Protein AF-A0A6U3U5X2-F1 (afdb_monomer_lite)

Foldseek 3Di:
DVVVVVLVCLLVVVLVVVLVVLVVVLCCCVPVHLLVVVVLVQQVDPDDDPVCNVVSVVQVVPPVDCSVVVRVVVNVVSVVVVVVSVVLVVCCVVDVVCSLVVLVVQLVVLVVCCVDPPQPPPDPRNCSVVVSCCSVPRSCCRSVVSNCCVVPPVD

Organism: NCBI:txid267567

Secondary structure (DSSP, 8-state):
-HHHHHHHHHHHHHHHHHHHHHHHHHHHHHHHHHHHHHHHHHHHSS---TTHHHHHHHHHH-TTSTHHHHHHHHHHHHHHHHHHHHHHHHHHHH-GGGHHHHHHHHHHHHHHHHTSTTTT----GGGHHHHHHHIIIIIIIIIIHHHHHHHHT--

Structure (mmCIF, N/CA/C/O backbone):
data_AF-A0A6U3U5X2-F1
#
_entry.id   AF-A0A6U3U5X2-F1
#
loop_
_atom_site.group_PDB
_atom_site.id
_atom_site.type_symbol
_atom_site.label_atom_id
_atom_site.label_alt_id
_atom_site.label_comp_id
_atom_site.label_asym_id
_atom_site.label_entity_id
_atom_site.label_seq_id
_atom_site.pdbx_PDB_ins_code
_atom_site.Cartn_x
_atom_site.Cartn_y
_atom_site.Cartn_z
_atom_site.occupancy
_atom_site.B_iso_or_equiv
_atom_site.auth_seq_id
_atom_site.auth_comp_id
_atom_site.auth_asym_id
_atom_site.auth_atom_id
_atom_site.pdbx_PDB_model_num
ATOM 1 N N . MET A 1 1 ? 25.969 -3.401 -15.402 1.00 38.78 1 MET A N 1
ATOM 2 C CA . MET A 1 1 ? 25.214 -4.192 -14.399 1.00 38.78 1 MET A CA 1
ATOM 3 C C . MET A 1 1 ? 24.779 -3.385 -13.171 1.00 38.78 1 MET A C 1
ATOM 5 O O . MET A 1 1 ? 23.632 -3.541 -12.780 1.00 38.78 1 MET A O 1
ATOM 9 N N . GLY A 1 2 ? 25.602 -2.489 -12.603 1.00 44.00 2 GLY A N 1
ATOM 10 C CA . GLY A 1 2 ? 25.212 -1.684 -11.424 1.00 44.00 2 GLY A CA 1
ATOM 11 C C . GLY A 1 2 ? 23.993 -0.760 -11.613 1.00 44.00 2 GLY A C 1
ATOM 12 O O . GLY A 1 2 ? 23.156 -0.670 -10.724 1.00 44.00 2 GLY A O 1
ATOM 13 N N . ALA A 1 3 ? 23.822 -0.146 -12.792 1.00 50.03 3 ALA A N 1
ATOM 14 C CA . ALA A 1 3 ? 22.680 0.739 -13.071 1.00 50.03 3 ALA A CA 1
ATOM 15 C C . ALA A 1 3 ? 21.332 -0.003 -13.240 1.00 50.03 3 ALA A C 1
ATOM 17 O O . ALA A 1 3 ? 20.296 0.508 -12.827 1.00 50.03 3 ALA A O 1
ATOM 18 N N . MET A 1 4 ? 21.333 -1.230 -13.785 1.00 47.62 4 MET A N 1
ATOM 19 C CA . MET A 1 4 ? 20.112 -2.051 -13.889 1.00 47.62 4 MET A CA 1
ATOM 20 C C . MET A 1 4 ? 19.661 -2.597 -12.528 1.00 47.62 4 MET A C 1
ATOM 22 O O . MET A 1 4 ? 18.468 -2.634 -12.253 1.00 47.62 4 MET A O 1
ATOM 26 N N . LEU A 1 5 ? 20.597 -2.972 -11.649 1.00 53.84 5 LEU A N 1
ATOM 27 C CA . LEU A 1 5 ? 20.261 -3.314 -10.260 1.00 53.84 5 LEU A CA 1
ATOM 28 C C . LEU A 1 5 ? 19.690 -2.095 -9.512 1.00 53.84 5 LEU A C 1
ATOM 30 O O . LEU A 1 5 ? 18.767 -2.234 -8.710 1.00 53.84 5 LEU A O 1
ATOM 34 N N . SER A 1 6 ? 20.174 -0.891 -9.830 1.00 66.62 6 SER A N 1
ATOM 35 C CA . SER A 1 6 ? 19.687 0.356 -9.235 1.00 66.62 6 SER A CA 1
ATOM 36 C C . SER A 1 6 ? 18.263 0.724 -9.667 1.00 66.62 6 SER A C 1
ATOM 38 O O . SER A 1 6 ? 17.490 1.152 -8.813 1.00 66.62 6 SER A O 1
ATOM 40 N N . ILE A 1 7 ? 17.881 0.534 -10.939 1.00 76.94 7 ILE A N 1
ATOM 41 C CA . ILE A 1 7 ? 16.526 0.891 -11.399 1.00 76.94 7 ILE A CA 1
ATOM 42 C C . ILE A 1 7 ? 15.469 -0.073 -10.853 1.00 76.94 7 ILE A C 1
ATOM 44 O O . ILE A 1 7 ? 14.425 0.364 -10.390 1.00 76.94 7 ILE A O 1
ATOM 48 N N . GLU A 1 8 ? 15.745 -1.379 -10.833 1.00 82.38 8 GLU A N 1
ATOM 49 C CA . GLU A 1 8 ? 14.794 -2.373 -10.316 1.00 82.38 8 GLU A CA 1
ATOM 50 C C . GLU A 1 8 ? 14.577 -2.212 -8.803 1.00 82.38 8 GLU A C 1
ATOM 52 O O . GLU A 1 8 ? 13.505 -2.531 -8.294 1.00 82.38 8 GLU A O 1
ATOM 57 N N . THR A 1 9 ? 15.543 -1.628 -8.084 1.00 80.50 9 THR A N 1
ATOM 58 C CA . THR A 1 9 ? 15.376 -1.260 -6.669 1.00 80.50 9 THR A CA 1
ATOM 59 C C . THR A 1 9 ? 14.245 -0.242 -6.475 1.00 80.50 9 THR A C 1
ATOM 61 O O . THR A 1 9 ? 13.538 -0.316 -5.473 1.00 80.50 9 THR A O 1
ATOM 64 N N . LEU A 1 10 ? 14.002 0.650 -7.447 1.00 81.56 10 LEU A N 1
ATOM 65 C CA . LEU A 1 10 ? 12.871 1.588 -7.404 1.00 81.56 10 LEU A CA 1
ATOM 66 C C . LEU A 1 10 ? 11.518 0.871 -7.440 1.00 81.56 10 LEU A C 1
ATOM 68 O O . LEU A 1 10 ? 10.543 1.403 -6.932 1.00 81.56 10 LEU A O 1
ATOM 72 N N . PHE A 1 11 ? 11.441 -0.331 -8.008 1.00 85.31 11 PHE A N 1
ATOM 73 C CA . PHE A 1 11 ? 10.220 -1.133 -7.992 1.00 85.31 11 PHE A CA 1
ATOM 74 C C . PHE A 1 11 ? 10.124 -2.001 -6.729 1.00 85.31 11 PHE A C 1
ATOM 76 O O . PHE A 1 11 ? 9.095 -2.020 -6.054 1.00 85.31 11 PHE A O 1
ATOM 83 N N . TRP A 1 12 ? 11.202 -2.712 -6.387 1.00 86.31 12 TRP A N 1
ATOM 84 C CA . TRP A 1 12 ? 11.184 -3.692 -5.298 1.00 86.31 12 TRP A CA 1
ATOM 85 C C . TRP A 1 12 ? 11.152 -3.066 -3.902 1.00 86.31 12 TRP A C 1
ATOM 87 O O . TRP A 1 12 ? 10.553 -3.651 -3.003 1.00 86.31 12 TRP A O 1
ATOM 97 N N . ALA A 1 13 ? 11.757 -1.892 -3.701 1.00 85.62 13 ALA A N 1
ATOM 98 C CA . ALA A 1 13 ? 11.778 -1.228 -2.398 1.00 85.62 13 ALA A CA 1
ATOM 99 C C . ALA A 1 13 ? 10.378 -0.825 -1.890 1.00 85.62 13 ALA A C 1
ATOM 101 O O . ALA A 1 13 ? 10.028 -1.230 -0.778 1.00 85.62 13 ALA A O 1
ATOM 102 N N . PRO A 1 14 ? 9.546 -0.081 -2.651 1.00 85.50 14 PRO A N 1
ATOM 103 C CA . PRO A 1 14 ? 8.192 0.230 -2.197 1.00 85.50 14 PRO A CA 1
ATOM 104 C C . PRO A 1 14 ? 7.318 -1.026 -2.093 1.00 85.50 14 PRO A C 1
ATOM 106 O O . PRO A 1 14 ? 6.597 -1.172 -1.111 1.00 85.50 14 PRO A O 1
ATOM 109 N N . LEU A 1 15 ? 7.465 -1.984 -3.018 1.00 85.56 15 LEU A N 1
ATOM 110 C CA . LEU A 1 15 ? 6.689 -3.227 -2.993 1.00 85.56 15 LEU A CA 1
ATOM 111 C C . LEU A 1 15 ? 6.999 -4.078 -1.757 1.00 85.56 15 LEU A C 1
ATOM 113 O O . LEU A 1 15 ? 6.095 -4.623 -1.129 1.00 85.56 15 LEU A O 1
ATOM 117 N N . GLY A 1 16 ? 8.274 -4.167 -1.376 1.00 86.62 16 GLY A N 1
ATOM 118 C CA . GLY A 1 16 ? 8.692 -4.848 -0.157 1.00 86.62 16 GLY A CA 1
ATOM 119 C C . GLY A 1 16 ? 8.106 -4.197 1.096 1.00 86.62 16 GLY A C 1
ATOM 120 O O . GLY A 1 16 ? 7.634 -4.908 1.983 1.00 86.62 16 GLY A O 1
ATOM 121 N N . MET A 1 17 ? 8.067 -2.860 1.154 1.00 87.25 17 MET A N 1
ATOM 122 C CA . MET A 1 17 ? 7.419 -2.159 2.265 1.00 87.25 17 MET A CA 1
ATOM 123 C C . MET A 1 17 ? 5.911 -2.401 2.306 1.00 87.25 17 MET A C 1
ATOM 125 O O . MET A 1 17 ? 5.387 -2.628 3.392 1.00 87.25 17 MET A O 1
ATOM 129 N N . ASP A 1 18 ? 5.225 -2.419 1.162 1.00 86.56 18 ASP A N 1
ATOM 130 C CA . ASP A 1 18 ? 3.791 -2.720 1.106 1.00 86.56 18 ASP A CA 1
ATOM 131 C C . ASP A 1 18 ? 3.488 -4.137 1.617 1.00 86.56 18 ASP A C 1
ATOM 133 O O . ASP A 1 18 ? 2.527 -4.334 2.363 1.00 86.56 18 ASP A O 1
ATOM 137 N N . VAL A 1 19 ? 4.335 -5.120 1.285 1.00 86.44 19 VAL A N 1
ATOM 138 C CA . VAL A 1 19 ? 4.208 -6.498 1.790 1.00 86.44 19 VAL A CA 1
ATOM 139 C C . VAL A 1 19 ? 4.468 -6.566 3.297 1.00 86.44 19 VAL A C 1
ATOM 141 O O . VAL A 1 19 ? 3.703 -7.207 4.016 1.00 86.44 19 VAL A O 1
ATOM 144 N N . MET A 1 20 ? 5.507 -5.895 3.804 1.00 87.25 20 MET A N 1
ATOM 145 C CA . MET A 1 20 ? 5.781 -5.846 5.247 1.00 87.25 20 MET A CA 1
ATOM 146 C C . MET A 1 20 ? 4.645 -5.170 6.016 1.00 87.25 20 MET A C 1
ATOM 148 O O . MET A 1 20 ? 4.220 -5.673 7.058 1.00 87.25 20 MET A O 1
ATOM 152 N N . LEU A 1 21 ? 4.135 -4.056 5.486 1.00 86.31 21 LEU A N 1
ATOM 153 C CA . LEU A 1 21 ? 3.016 -3.328 6.067 1.00 86.31 21 LEU A CA 1
ATOM 154 C C . LEU A 1 21 ? 1.781 -4.223 6.121 1.00 86.31 21 LEU A C 1
ATOM 156 O O . LEU A 1 21 ? 1.197 -4.350 7.189 1.00 86.31 21 LEU A O 1
ATOM 160 N N . LEU A 1 22 ? 1.447 -4.893 5.013 1.00 86.50 22 LEU A N 1
ATOM 161 C CA . LEU A 1 22 ? 0.349 -5.853 4.933 1.00 86.50 22 LEU A CA 1
ATOM 162 C C . LEU A 1 22 ? 0.469 -6.947 6.001 1.00 86.50 22 LEU A C 1
ATOM 164 O O . LEU A 1 22 ? -0.503 -7.213 6.700 1.00 86.50 22 LEU A O 1
ATOM 168 N N . VAL A 1 23 ? 1.636 -7.585 6.137 1.00 85.69 23 VAL A N 1
ATOM 169 C CA . VAL A 1 23 ? 1.836 -8.656 7.129 1.00 85.69 23 VAL A CA 1
ATOM 170 C C . VAL A 1 23 ? 1.634 -8.124 8.546 1.00 85.69 23 VAL A C 1
ATOM 172 O O . VAL A 1 23 ? 0.944 -8.760 9.344 1.00 85.69 23 VAL A O 1
ATOM 175 N N . GLY A 1 24 ? 2.190 -6.951 8.856 1.00 84.50 24 GLY A N 1
ATOM 176 C CA . GLY A 1 24 ? 2.063 -6.330 10.172 1.00 84.50 24 GLY A CA 1
ATOM 177 C C . GLY A 1 24 ? 0.622 -5.946 10.508 1.00 84.50 24 GLY A C 1
ATOM 178 O O . GLY A 1 24 ? 0.098 -6.346 11.547 1.00 84.50 24 GLY A O 1
ATOM 179 N N . THR A 1 25 ? -0.045 -5.211 9.618 1.00 81.81 25 THR A N 1
ATOM 180 C CA . THR A 1 25 ? -1.407 -4.715 9.855 1.00 81.81 25 THR A CA 1
ATOM 181 C C . THR A 1 25 ? -2.443 -5.827 9.798 1.00 81.81 25 THR A C 1
ATOM 183 O O . THR A 1 25 ? -3.337 -5.850 10.636 1.00 81.81 25 THR A O 1
ATOM 186 N N . TYR A 1 26 ? -2.314 -6.796 8.885 1.00 83.94 26 TYR A N 1
ATOM 187 C CA . TYR A 1 26 ? -3.218 -7.947 8.844 1.00 83.94 26 TYR A CA 1
ATOM 188 C C . TYR A 1 26 ? -3.111 -8.786 10.120 1.00 83.94 26 TYR A C 1
ATOM 190 O O . TYR A 1 26 ? -4.132 -9.187 10.677 1.00 83.94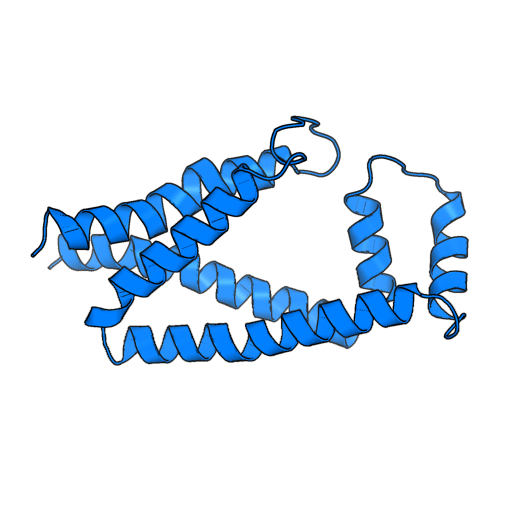 26 TYR A O 1
ATOM 198 N N . SER A 1 27 ? -1.889 -9.008 10.616 1.00 83.94 27 SER A N 1
ATOM 199 C CA . SER A 1 27 ? -1.671 -9.722 11.877 1.00 83.94 27 SER A CA 1
ATOM 200 C C . SER A 1 27 ? -2.282 -8.967 13.056 1.00 83.94 27 SER A C 1
ATOM 202 O O . SER A 1 27 ? -2.990 -9.573 13.854 1.00 83.94 27 SER A O 1
ATOM 204 N N . ALA A 1 28 ? -2.085 -7.646 13.137 1.00 83.00 28 ALA A N 1
ATOM 205 C CA . ALA A 1 28 ? -2.693 -6.815 14.176 1.00 83.00 28 ALA A CA 1
ATOM 206 C C . ALA A 1 28 ? -4.231 -6.866 14.124 1.00 83.00 28 ALA A C 1
ATOM 208 O O . ALA A 1 28 ? -4.875 -7.134 15.135 1.00 83.00 28 ALA A O 1
ATOM 209 N N . CYS A 1 29 ? -4.821 -6.727 12.936 1.00 82.88 29 CYS A N 1
ATOM 210 C CA . CYS A 1 29 ? -6.265 -6.838 12.739 1.00 82.88 29 CYS A CA 1
ATOM 211 C C . CYS A 1 29 ? -6.817 -8.221 13.117 1.00 82.88 29 CYS A C 1
ATOM 213 O O . CYS A 1 29 ? -7.894 -8.318 13.700 1.00 82.88 29 CYS A O 1
ATOM 215 N N . LYS A 1 30 ? -6.101 -9.307 12.796 1.00 82.12 30 LYS A N 1
ATOM 216 C CA . LYS A 1 30 ? -6.532 -10.674 13.127 1.00 82.12 30 LYS A CA 1
ATOM 217 C C . LYS A 1 30 ? -6.384 -11.014 14.606 1.00 82.12 30 LYS A C 1
ATOM 219 O O . LYS A 1 30 ? -7.227 -11.738 15.123 1.00 82.12 30 LYS A O 1
ATOM 224 N N . LEU A 1 31 ? -5.327 -10.535 15.260 1.00 84.75 31 LEU A N 1
ATOM 225 C CA . LEU A 1 31 ? -5.031 -10.858 16.658 1.00 84.75 31 LEU A CA 1
ATOM 226 C C . LEU A 1 31 ? -5.775 -9.951 17.641 1.00 84.75 31 LEU A C 1
ATOM 228 O O . LEU A 1 31 ? -6.208 -10.419 18.688 1.00 84.75 31 LEU A O 1
ATOM 232 N N . SER A 1 32 ? -5.917 -8.666 17.313 1.00 82.06 32 SER A N 1
ATOM 233 C CA . SER A 1 32 ? -6.476 -7.649 18.212 1.00 82.06 32 SER A CA 1
ATOM 234 C C . SER A 1 32 ? -7.871 -7.159 17.798 1.00 82.06 32 SER A C 1
ATOM 236 O O . SER A 1 32 ? -8.524 -6.450 18.562 1.00 82.06 32 SER A O 1
ATOM 238 N N . GLY A 1 33 ? -8.360 -7.574 16.624 1.00 84.88 33 GLY A N 1
ATOM 239 C CA . GLY A 1 33 ? -9.760 -7.451 16.219 1.00 84.88 33 GLY A CA 1
ATOM 240 C C . GLY A 1 33 ? -10.275 -6.018 16.054 1.00 84.88 33 GLY A C 1
ATOM 241 O O . GLY A 1 33 ? -9.519 -5.067 15.840 1.00 84.88 33 GLY A O 1
ATOM 242 N N . LEU A 1 34 ? -11.600 -5.884 16.166 1.00 83.50 34 LEU A N 1
ATOM 243 C CA . LEU A 1 34 ? -12.333 -4.627 16.004 1.00 83.50 34 LEU A CA 1
ATOM 244 C C . LEU A 1 34 ? -11.886 -3.546 17.004 1.00 83.50 34 LEU A C 1
ATOM 246 O O . LEU A 1 34 ? -11.796 -2.380 16.633 1.00 83.50 34 LEU A O 1
ATOM 250 N N . GLY A 1 35 ? -11.555 -3.920 18.243 1.00 81.94 35 GLY A N 1
ATOM 251 C CA . GLY A 1 35 ? -11.112 -2.968 19.267 1.00 81.94 35 GLY A CA 1
ATOM 252 C C . GLY A 1 35 ? -9.829 -2.234 18.871 1.00 81.94 35 GLY A C 1
ATOM 253 O O . GLY A 1 35 ? -9.764 -1.011 18.962 1.00 81.94 35 GLY A O 1
ATOM 254 N N . TRP A 1 36 ? -8.840 -2.955 18.329 1.00 83.12 36 TRP A N 1
ATOM 255 C CA . TRP A 1 36 ? -7.622 -2.327 17.808 1.00 83.12 36 TRP A CA 1
ATOM 256 C C . TRP A 1 36 ? -7.896 -1.442 16.593 1.00 83.12 36 TRP A C 1
ATOM 258 O O . TRP A 1 36 ? -7.325 -0.362 16.478 1.00 83.12 36 TRP A O 1
ATOM 268 N N . TYR A 1 37 ? -8.790 -1.869 15.700 1.00 81.50 37 TYR A N 1
ATOM 269 C CA . TYR A 1 37 ? -9.183 -1.068 14.543 1.00 81.50 37 TYR A CA 1
ATOM 270 C C . TYR A 1 37 ? -9.819 0.263 14.950 1.00 81.50 37 TYR A C 1
ATOM 272 O O . TYR A 1 37 ? -9.459 1.305 14.402 1.00 81.50 37 TYR A O 1
ATOM 280 N N . LEU A 1 38 ? -10.721 0.242 15.932 1.00 81.88 38 LEU A N 1
ATOM 281 C CA . LEU A 1 38 ? -11.376 1.444 16.443 1.00 81.88 38 LEU A CA 1
ATOM 282 C C . LEU A 1 38 ? -10.407 2.351 17.203 1.00 81.88 38 LEU A C 1
ATOM 284 O O . LEU A 1 38 ? -10.424 3.561 16.977 1.00 81.88 38 LEU A O 1
ATOM 288 N N . ASP A 1 39 ? -9.516 1.787 18.020 1.00 81.62 39 ASP A N 1
ATOM 289 C CA . ASP A 1 39 ? -8.455 2.546 18.692 1.00 81.62 39 ASP A CA 1
ATOM 290 C C . ASP A 1 39 ? -7.503 3.208 17.679 1.00 81.62 39 ASP A C 1
ATOM 292 O O . ASP A 1 39 ? -7.158 4.388 17.781 1.00 81.62 39 ASP A O 1
ATOM 296 N N . GLU A 1 40 ? -7.127 2.487 16.623 1.00 78.44 40 GLU A N 1
ATOM 297 C CA . GLU A 1 40 ? -6.283 3.041 15.571 1.00 78.44 40 GLU A CA 1
ATOM 298 C C . GLU A 1 40 ? -7.023 4.136 14.786 1.00 78.44 40 GLU A C 1
ATOM 300 O O . GLU A 1 40 ? -6.459 5.203 14.544 1.00 78.44 40 GLU A O 1
ATOM 305 N N . MET A 1 41 ? -8.307 3.954 14.456 1.00 74.88 41 MET A N 1
ATOM 306 C CA . MET A 1 41 ? -9.128 5.015 13.856 1.00 74.88 41 MET A CA 1
ATOM 307 C C . MET A 1 41 ? -9.249 6.246 14.764 1.00 74.88 41 MET A C 1
ATOM 309 O O . MET A 1 41 ? -9.158 7.370 14.263 1.00 74.88 41 MET A O 1
ATOM 313 N N . LYS A 1 42 ? -9.386 6.059 16.083 1.00 74.50 42 LYS A N 1
ATOM 314 C CA . LYS A 1 42 ? -9.415 7.137 17.085 1.00 74.50 42 LYS A CA 1
ATOM 315 C C . LYS A 1 42 ? -8.113 7.933 17.079 1.00 74.50 42 LYS A C 1
ATOM 317 O O . LYS A 1 42 ? -8.152 9.161 17.055 1.00 74.50 42 LYS A O 1
ATOM 322 N N . LYS A 1 43 ? -6.954 7.271 16.998 1.00 70.62 43 LYS A N 1
ATOM 323 C CA . LYS A 1 43 ? -5.656 7.963 16.863 1.00 70.62 43 LYS A CA 1
ATOM 324 C C . LYS A 1 43 ? -5.564 8.824 15.606 1.00 70.62 43 LYS A C 1
ATOM 326 O O . LYS A 1 43 ? -4.791 9.777 15.607 1.00 70.62 43 LYS A O 1
ATOM 331 N N . HIS A 1 44 ? -6.327 8.507 14.556 1.00 66.25 44 HIS A N 1
ATOM 332 C CA . HIS A 1 44 ? -6.384 9.285 13.311 1.00 66.25 44 HIS A CA 1
ATOM 333 C C . HIS A 1 44 ? -7.539 10.304 13.262 1.00 66.25 44 HIS A C 1
ATOM 335 O O . HIS A 1 44 ? -7.567 11.125 12.345 1.00 66.25 44 HIS A O 1
ATOM 341 N N . SER A 1 45 ? -8.428 10.326 14.260 1.00 64.31 45 SER A N 1
ATOM 342 C CA . SER A 1 45 ? -9.525 11.294 14.427 1.00 64.31 45 SER A CA 1
ATOM 343 C C . SER A 1 45 ? -9.045 12.612 15.058 1.00 64.31 45 SER A C 1
ATOM 345 O O . SER A 1 45 ? -8.200 12.623 15.951 1.00 64.31 45 SER A O 1
ATOM 347 N N . GLU A 1 46 ? -9.584 13.753 14.610 1.00 56.94 46 GLU A N 1
ATOM 348 C CA . GLU A 1 46 ? -9.287 15.080 15.189 1.00 56.94 46 GLU A CA 1
ATOM 349 C C . GLU A 1 46 ? -9.932 15.296 16.574 1.00 56.94 46 GLU A C 1
ATOM 351 O O . GLU A 1 46 ? -9.548 16.219 17.291 1.00 56.94 46 GLU A O 1
ATOM 356 N N . LYS A 1 47 ? -10.882 14.443 16.983 1.00 57.34 47 LYS A N 1
ATOM 357 C CA . LYS A 1 47 ? -11.493 14.465 18.319 1.00 57.34 47 LYS A CA 1
ATOM 358 C C . LYS A 1 47 ? -10.890 13.355 19.173 1.00 57.34 47 LYS A C 1
ATOM 360 O O . LYS A 1 47 ? -11.129 12.181 18.902 1.00 57.34 47 LYS A O 1
ATOM 365 N N . LYS A 1 48 ? -10.114 13.744 20.186 1.00 55.16 48 LYS A N 1
ATOM 366 C CA . LYS A 1 48 ? -9.694 12.882 21.294 1.00 55.16 48 LYS A CA 1
ATOM 367 C C . LYS A 1 48 ? -10.510 13.268 22.521 1.00 55.16 48 LYS A C 1
ATOM 369 O O . LYS A 1 48 ? -10.228 14.310 23.105 1.00 55.16 48 LYS A O 1
ATOM 374 N N . ASN A 1 49 ? -11.496 12.455 22.884 1.00 56.06 49 ASN A N 1
ATOM 375 C CA . ASN A 1 49 ? -12.087 12.498 24.214 1.00 56.06 49 ASN A CA 1
ATOM 376 C C . ASN A 1 49 ? -11.619 11.257 24.992 1.00 56.06 49 ASN A C 1
ATOM 378 O O . ASN A 1 49 ? -11.548 10.156 24.439 1.00 56.06 49 ASN A O 1
ATOM 382 N N . ASP A 1 50 ? -11.268 11.441 26.264 1.00 55.53 50 ASP A N 1
ATOM 383 C CA . ASP A 1 50 ? -10.826 10.348 27.145 1.00 55.53 50 ASP A CA 1
ATOM 384 C C . ASP A 1 50 ? -11.987 9.403 27.527 1.00 55.53 50 ASP A C 1
ATOM 386 O O . ASP A 1 50 ? -11.746 8.238 27.824 1.00 55.53 50 ASP A O 1
ATOM 390 N N . ASP A 1 51 ? -13.245 9.845 27.391 1.00 57.38 51 ASP A N 1
ATOM 391 C CA . ASP A 1 51 ? -14.450 9.021 27.612 1.00 57.38 51 ASP A CA 1
ATOM 392 C C . ASP A 1 51 ? -14.698 7.966 26.508 1.00 57.38 51 ASP A C 1
ATOM 394 O O . ASP A 1 51 ? -15.572 7.109 26.638 1.00 57.38 51 ASP A O 1
ATOM 398 N N . ASP A 1 52 ? -13.942 7.996 25.405 1.00 62.88 52 ASP A N 1
ATOM 399 C CA . ASP A 1 52 ? -14.215 7.149 24.237 1.00 62.88 52 ASP A CA 1
ATOM 400 C C . ASP A 1 52 ? -13.747 5.687 24.406 1.00 62.88 52 ASP A C 1
ATOM 402 O O . ASP A 1 52 ? -14.132 4.837 23.606 1.00 62.88 52 ASP A O 1
ATOM 406 N N . ASP A 1 53 ? -12.920 5.357 25.404 1.00 70.50 53 ASP A N 1
ATOM 407 C CA . ASP A 1 53 ? -12.428 3.975 25.580 1.00 70.50 53 ASP A CA 1
ATOM 408 C C . ASP A 1 53 ? -13.546 3.037 26.067 1.00 70.50 53 ASP A C 1
ATOM 410 O O . ASP A 1 53 ? -13.691 1.918 25.569 1.00 70.50 53 ASP A O 1
ATOM 414 N N . GLU A 1 54 ? -14.405 3.523 26.967 1.00 73.75 54 GLU A N 1
ATOM 415 C CA . GLU A 1 54 ? -15.617 2.813 27.391 1.00 73.75 54 GLU A CA 1
ATOM 416 C C . GLU A 1 54 ? -16.637 2.730 26.243 1.00 73.75 54 GLU A C 1
ATOM 418 O O . GLU A 1 54 ? -17.326 1.723 26.073 1.00 73.75 54 GLU A O 1
ATOM 423 N N . VAL A 1 55 ? -16.686 3.755 25.383 1.00 76.75 55 VAL A N 1
ATOM 424 C CA . VAL A 1 55 ? -17.514 3.760 24.168 1.00 76.75 55 VAL A CA 1
ATOM 425 C C . VAL A 1 55 ? -17.034 2.710 23.165 1.00 76.75 55 VAL A C 1
ATOM 427 O O . VAL A 1 55 ? -17.863 1.991 22.614 1.00 76.75 55 VAL A O 1
ATOM 430 N N . ILE A 1 56 ? -15.723 2.568 22.942 1.00 79.00 56 ILE A N 1
ATOM 431 C CA . ILE A 1 56 ? -15.165 1.529 22.063 1.00 79.00 56 ILE A CA 1
ATOM 432 C C . ILE A 1 56 ? -15.488 0.138 22.610 1.00 79.00 56 ILE A C 1
ATOM 434 O O . ILE A 1 56 ? -15.938 -0.714 21.847 1.00 79.00 56 ILE A O 1
ATOM 438 N N . ASP A 1 57 ? -15.313 -0.097 23.911 1.00 79.31 57 ASP A N 1
ATOM 439 C CA . ASP A 1 57 ? -15.597 -1.407 24.508 1.00 79.31 57 ASP A CA 1
ATOM 440 C C . ASP A 1 57 ? -17.094 -1.765 24.417 1.00 79.31 57 ASP A C 1
ATOM 442 O O . ASP A 1 57 ? -17.454 -2.910 24.137 1.00 79.31 57 ASP A O 1
ATOM 446 N N . ASN A 1 58 ? -17.980 -0.773 24.547 1.00 80.25 58 ASN A N 1
ATOM 447 C CA . ASN A 1 58 ? -19.416 -0.946 24.317 1.00 80.25 58 ASN A CA 1
ATOM 448 C C . ASN A 1 58 ? -19.748 -1.216 22.838 1.00 80.25 58 ASN A C 1
ATOM 450 O O . ASN A 1 58 ? -20.537 -2.112 22.547 1.00 80.25 58 ASN A O 1
ATOM 454 N N . LEU A 1 59 ? -19.113 -0.502 21.902 1.00 82.06 59 LEU A N 1
ATOM 455 C CA . LEU A 1 59 ? -19.289 -0.698 20.456 1.00 82.06 59 LEU A CA 1
ATOM 456 C C . LEU A 1 59 ? -18.779 -2.054 19.964 1.00 82.06 59 LEU A C 1
ATOM 458 O O . LEU A 1 59 ? -19.298 -2.566 18.981 1.00 82.06 59 LEU A O 1
ATOM 462 N N . VAL A 1 60 ? -17.755 -2.613 20.612 1.00 82.00 60 VAL A N 1
ATOM 463 C CA . VAL A 1 60 ? -17.220 -3.945 20.292 1.00 82.00 60 VAL A CA 1
ATOM 464 C C . VAL A 1 60 ? -18.134 -5.058 20.811 1.00 82.00 60 VAL A C 1
ATOM 466 O O . VAL A 1 60 ? -18.186 -6.129 20.209 1.00 82.00 60 VAL A O 1
ATOM 469 N N . LYS A 1 61 ? -18.833 -4.827 21.931 1.00 82.38 61 LYS A N 1
ATOM 470 C CA . LYS A 1 61 ? -19.761 -5.796 22.538 1.00 82.38 61 LYS A CA 1
ATOM 471 C C . LYS A 1 61 ? -21.151 -5.774 21.901 1.00 82.38 61 LYS A C 1
ATOM 473 O O . LYS A 1 61 ? -21.842 -6.789 21.943 1.00 82.38 61 LYS A O 1
ATOM 478 N N . ASP A 1 62 ? -21.569 -4.642 21.340 1.00 85.81 62 ASP A N 1
ATOM 479 C CA . ASP A 1 62 ? -22.851 -4.510 20.647 1.00 85.81 62 ASP A CA 1
ATOM 480 C C . ASP A 1 62 ? -22.763 -4.992 19.190 1.00 85.81 62 ASP A C 1
ATOM 482 O O . ASP A 1 62 ? -22.610 -4.205 18.254 1.00 85.81 62 ASP A O 1
ATOM 486 N N . GLU A 1 63 ? -22.937 -6.302 18.992 1.00 79.62 63 GLU A N 1
ATOM 487 C CA . GLU A 1 63 ? -22.923 -6.942 17.666 1.00 79.62 63 GLU A CA 1
ATOM 488 C C . GLU A 1 63 ? -23.982 -6.393 16.692 1.00 79.62 63 GLU A C 1
ATOM 490 O O . GLU A 1 63 ? -23.864 -6.577 15.479 1.00 79.62 63 GLU A O 1
ATOM 495 N N . SER A 1 64 ? -25.021 -5.712 17.192 1.00 82.69 64 SER A N 1
ATOM 496 C CA . SER A 1 64 ? -26.058 -5.105 16.351 1.00 82.69 64 SER A CA 1
ATOM 497 C C . SER A 1 64 ? -25.628 -3.768 15.741 1.00 82.69 64 SER A C 1
ATOM 499 O O . SER A 1 64 ? -26.278 -3.255 14.823 1.00 82.69 64 SER A O 1
ATOM 501 N N . HIS A 1 65 ? -24.517 -3.204 16.218 1.00 84.69 65 HIS A N 1
ATOM 502 C CA . HIS A 1 65 ? -24.049 -1.906 15.780 1.00 84.69 65 HIS A CA 1
ATOM 503 C C . HIS A 1 65 ? -23.465 -1.971 14.349 1.00 84.69 65 HIS A C 1
ATOM 505 O O . HIS A 1 65 ? -22.636 -2.838 14.051 1.00 84.69 65 HIS A O 1
ATOM 511 N N . PRO A 1 66 ? -23.781 -1.009 13.452 1.00 85.62 66 PRO A N 1
ATOM 512 C CA . PRO A 1 66 ? -23.311 -1.003 12.055 1.00 85.62 66 PRO A CA 1
ATOM 513 C C . PRO A 1 66 ? -21.786 -1.046 11.870 1.00 85.62 66 PRO A C 1
ATOM 515 O O . PRO A 1 66 ? -21.288 -1.323 10.777 1.00 85.62 66 PRO A O 1
ATOM 518 N N . ILE A 1 67 ? -21.033 -0.757 12.932 1.00 84.00 67 ILE A N 1
ATOM 519 C CA . ILE A 1 67 ? -19.570 -0.781 12.929 1.00 84.00 67 ILE A CA 1
ATOM 520 C C . ILE A 1 67 ? -19.009 -2.178 12.644 1.00 84.00 67 ILE A C 1
ATOM 522 O O . ILE A 1 67 ? -17.984 -2.280 11.972 1.00 84.00 67 ILE A O 1
ATOM 526 N N . HIS A 1 68 ? -19.709 -3.239 13.059 1.00 83.06 68 HIS A N 1
ATOM 527 C CA . HIS A 1 68 ? -19.331 -4.617 12.751 1.00 83.06 68 HIS A CA 1
ATOM 528 C C . HIS A 1 68 ? -19.390 -4.882 11.243 1.00 83.06 68 HIS A C 1
ATOM 530 O O . HIS A 1 68 ? -18.451 -5.434 10.679 1.00 83.06 68 HIS A O 1
ATOM 536 N N . SER A 1 69 ? -20.416 -4.377 10.549 1.00 85.88 69 SER A N 1
ATOM 537 C CA . SER A 1 69 ? -20.508 -4.492 9.088 1.00 85.88 69 SER A CA 1
ATOM 538 C C . SER A 1 69 ? -19.410 -3.706 8.362 1.00 85.88 69 SER A C 1
ATOM 540 O O . SER A 1 69 ? -18.873 -4.171 7.357 1.00 85.88 69 SER A O 1
ATOM 542 N N . VAL A 1 70 ? -19.049 -2.518 8.864 1.00 86.31 70 VAL A N 1
ATOM 543 C CA . VAL A 1 70 ? -17.931 -1.727 8.313 1.00 86.31 70 VAL A CA 1
ATOM 544 C C . VAL A 1 70 ? -16.606 -2.461 8.503 1.00 86.31 70 VAL A C 1
ATOM 546 O O . VAL A 1 70 ? -15.783 -2.504 7.587 1.00 86.31 70 VAL A O 1
ATOM 549 N N . TRP A 1 71 ? -16.413 -3.069 9.669 1.00 86.75 71 TRP A N 1
ATOM 550 C CA . TRP A 1 71 ? -15.242 -3.874 9.978 1.00 86.75 71 TRP A CA 1
ATOM 551 C C . TRP A 1 71 ? -15.140 -5.135 9.125 1.00 86.75 71 TRP A C 1
ATOM 553 O O . TRP A 1 71 ? -14.078 -5.393 8.564 1.00 86.75 71 TRP A O 1
ATOM 563 N N . ASP A 1 72 ? -16.231 -5.875 8.944 1.00 85.94 72 ASP A N 1
ATOM 564 C CA . ASP A 1 72 ? -16.251 -7.064 8.091 1.00 85.94 72 ASP A CA 1
ATOM 565 C C . ASP A 1 72 ? -15.941 -6.712 6.634 1.00 85.94 72 ASP A C 1
ATOM 567 O O . ASP A 1 72 ? -15.169 -7.408 5.964 1.00 85.94 72 ASP A O 1
ATOM 571 N N . LEU A 1 73 ? -16.471 -5.585 6.148 1.00 86.19 73 LEU A N 1
ATOM 572 C CA . LEU A 1 73 ? -16.137 -5.061 4.828 1.00 86.19 73 LEU A CA 1
ATOM 573 C C . LEU A 1 73 ? -14.650 -4.693 4.739 1.00 86.19 73 LEU A C 1
ATOM 575 O O . LEU A 1 73 ? -13.977 -5.065 3.773 1.00 86.19 73 LEU A O 1
ATOM 579 N N . ALA A 1 74 ? -14.119 -4.005 5.753 1.00 84.88 74 ALA A N 1
ATOM 580 C CA . ALA A 1 74 ? -12.711 -3.635 5.820 1.00 84.88 74 ALA A CA 1
ATOM 581 C C . ALA A 1 74 ? -11.809 -4.877 5.831 1.00 84.88 74 ALA A C 1
ATOM 583 O O . ALA A 1 74 ? -10.864 -4.946 5.047 1.00 84.88 74 ALA A O 1
ATOM 584 N N . MET A 1 75 ? -12.129 -5.890 6.637 1.00 87.88 75 MET A N 1
ATOM 585 C CA . MET A 1 75 ? -11.385 -7.146 6.722 1.00 87.88 75 MET A CA 1
ATOM 586 C C . MET A 1 75 ? -11.487 -7.989 5.458 1.00 87.88 75 MET A C 1
ATOM 588 O O . MET A 1 75 ? -10.510 -8.643 5.082 1.00 87.88 75 MET A O 1
ATOM 592 N N . THR A 1 76 ? -12.622 -7.951 4.764 1.00 86.94 76 THR A N 1
ATOM 593 C CA . THR A 1 76 ? -12.785 -8.601 3.459 1.00 86.94 76 THR A CA 1
ATOM 594 C C . THR A 1 76 ? -11.887 -7.939 2.418 1.00 86.94 76 THR A C 1
ATOM 596 O O . THR A 1 76 ? -11.119 -8.626 1.742 1.00 86.94 76 THR A O 1
ATOM 599 N N . ALA A 1 77 ? -11.900 -6.605 2.337 1.00 85.12 77 ALA A N 1
ATOM 600 C CA . ALA A 1 77 ? -11.020 -5.855 1.444 1.00 85.12 77 ALA A CA 1
ATOM 601 C C . ALA A 1 77 ? -9.535 -6.083 1.777 1.00 85.12 77 ALA A C 1
ATOM 603 O O . ALA A 1 77 ? -8.723 -6.300 0.877 1.00 85.12 77 ALA A O 1
ATOM 604 N N . TYR A 1 78 ? -9.182 -6.108 3.066 1.00 83.31 78 TYR A N 1
ATOM 605 C CA . TYR A 1 78 ? -7.814 -6.362 3.517 1.00 83.31 78 TYR A CA 1
ATOM 606 C C . TYR A 1 78 ? -7.359 -7.796 3.241 1.00 83.31 78 TYR A C 1
ATOM 608 O O . TYR A 1 78 ? -6.207 -8.012 2.878 1.00 83.31 78 TYR A O 1
ATOM 616 N N . SER A 1 79 ? -8.256 -8.779 3.358 1.00 85.38 79 SER A N 1
ATOM 617 C CA . SER A 1 79 ? -7.965 -10.176 3.013 1.00 85.38 79 SER A CA 1
ATOM 618 C C . SER A 1 79 ? -7.776 -10.346 1.506 1.00 85.38 79 SER A C 1
ATOM 620 O O . SER A 1 79 ? -6.831 -11.004 1.080 1.00 85.38 79 SER A O 1
ATOM 622 N N . ALA A 1 80 ? -8.612 -9.694 0.690 1.00 85.44 80 ALA A N 1
ATOM 623 C CA . ALA A 1 80 ? -8.444 -9.676 -0.760 1.00 85.44 80 ALA A CA 1
ATOM 624 C C . ALA A 1 80 ? -7.103 -9.039 -1.158 1.00 85.44 80 ALA A C 1
ATOM 626 O O . ALA A 1 80 ? -6.354 -9.617 -1.946 1.00 85.44 80 ALA A O 1
ATOM 627 N N . TYR A 1 81 ? -6.754 -7.897 -0.558 1.00 83.62 81 TYR A N 1
ATOM 628 C CA . TYR A 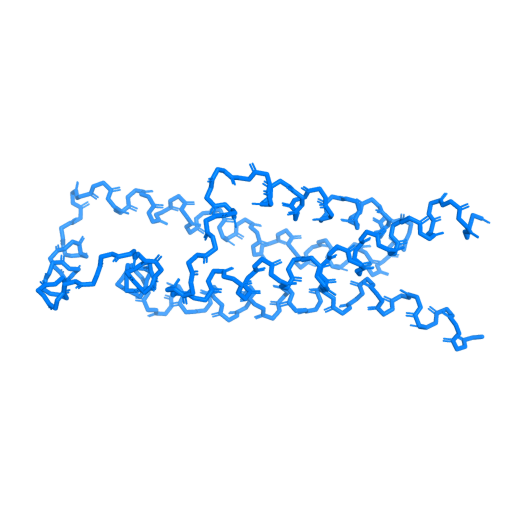1 81 ? -5.442 -7.272 -0.736 1.00 83.62 81 TYR A CA 1
ATOM 629 C C . TYR A 1 81 ? -4.301 -8.191 -0.267 1.00 83.62 81 TYR A C 1
ATOM 631 O O . TYR A 1 81 ? -3.282 -8.313 -0.947 1.00 83.62 81 TYR A O 1
ATOM 639 N N . GLY A 1 82 ? -4.517 -8.917 0.833 1.00 84.75 82 GLY A N 1
ATOM 640 C CA . GLY A 1 82 ? -3.602 -9.909 1.388 1.00 84.75 82 GLY A CA 1
ATOM 641 C C . GLY A 1 82 ? -3.287 -11.081 0.460 1.00 84.75 82 GLY A C 1
ATOM 642 O O . GLY A 1 82 ? -2.186 -11.618 0.516 1.00 84.75 82 GLY A O 1
ATOM 643 N N . CYS A 1 83 ? -4.207 -11.448 -0.432 1.00 86.50 83 CYS A N 1
ATOM 644 C CA . CYS A 1 83 ? -3.965 -12.448 -1.473 1.00 86.50 83 CYS A CA 1
ATOM 645 C C . CYS A 1 83 ? -3.397 -11.826 -2.756 1.00 86.50 83 CYS A C 1
ATOM 647 O O . CYS A 1 83 ? -2.500 -12.393 -3.384 1.00 86.50 83 CYS A O 1
ATOM 649 N N . LEU A 1 84 ? -3.907 -10.654 -3.146 1.00 86.19 84 LEU A N 1
ATOM 650 C CA . LEU A 1 84 ? -3.541 -9.986 -4.394 1.00 86.19 84 LEU A CA 1
ATOM 651 C C . LEU A 1 84 ? -2.102 -9.475 -4.387 1.00 86.19 84 LEU A C 1
ATOM 653 O O . LEU A 1 84 ? -1.421 -9.610 -5.400 1.00 86.19 84 LEU A O 1
ATOM 657 N N . LEU A 1 85 ? -1.618 -8.913 -3.277 1.00 86.62 85 LEU A N 1
ATOM 658 C CA . LEU A 1 85 ? -0.284 -8.315 -3.227 1.00 86.62 85 LEU A CA 1
ATOM 659 C C . LEU A 1 85 ? 0.846 -9.365 -3.314 1.00 86.62 85 LEU A C 1
ATOM 661 O O . LEU A 1 85 ? 1.746 -9.183 -4.140 1.00 86.62 85 LEU A O 1
ATOM 665 N N . PRO A 1 86 ? 0.816 -10.498 -2.578 1.00 87.00 86 PRO A N 1
ATOM 666 C CA . PRO A 1 86 ? 1.787 -11.577 -2.772 1.00 87.00 86 PRO A CA 1
ATOM 667 C C . PRO A 1 86 ? 1.706 -12.201 -4.166 1.00 87.00 86 PRO A C 1
ATOM 669 O O . PRO A 1 86 ? 2.739 -12.490 -4.768 1.00 87.00 86 PRO A O 1
ATOM 672 N N . TRP A 1 87 ? 0.496 -12.360 -4.712 1.00 87.94 87 TRP A N 1
ATOM 673 C CA . TRP A 1 87 ? 0.317 -12.847 -6.078 1.00 87.94 87 TRP A CA 1
ATOM 674 C C . TRP A 1 87 ? 0.936 -11.895 -7.106 1.00 87.94 87 TRP A C 1
ATOM 676 O O . TRP A 1 87 ? 1.729 -12.322 -7.941 1.00 87.94 87 TRP A O 1
ATOM 686 N N . ALA A 1 88 ? 0.646 -10.596 -7.012 1.00 86.94 88 ALA A N 1
ATOM 687 C CA . ALA A 1 88 ? 1.233 -9.572 -7.870 1.00 86.94 88 ALA A CA 1
ATOM 688 C C . ALA A 1 88 ? 2.764 -9.541 -7.746 1.00 86.94 88 ALA A C 1
ATOM 690 O O . ALA A 1 88 ? 3.459 -9.414 -8.751 1.00 86.94 88 ALA A O 1
ATOM 691 N N . THR A 1 89 ? 3.291 -9.735 -6.534 1.00 87.56 89 THR A N 1
ATOM 692 C CA . THR A 1 89 ? 4.734 -9.845 -6.272 1.00 87.56 89 THR A CA 1
ATOM 693 C C . THR A 1 89 ? 5.337 -11.063 -6.976 1.00 87.56 89 THR A C 1
ATOM 695 O O . THR A 1 89 ? 6.360 -10.942 -7.651 1.00 87.56 89 THR A O 1
ATOM 698 N N . TYR A 1 90 ? 4.688 -12.229 -6.883 1.00 88.81 90 TYR A N 1
ATOM 699 C CA . TYR A 1 90 ? 5.119 -13.449 -7.570 1.00 88.81 90 TYR A CA 1
ATOM 700 C C . TYR A 1 90 ? 5.085 -13.297 -9.097 1.00 88.81 90 TYR A C 1
ATOM 702 O O . TYR A 1 90 ? 6.050 -13.641 -9.780 1.00 88.81 90 TYR A O 1
ATOM 710 N N . VAL A 1 91 ? 4.002 -12.736 -9.638 1.00 88.75 91 VAL A N 1
ATOM 711 C CA . VAL A 1 91 ? 3.856 -12.483 -11.077 1.00 88.75 91 VAL A CA 1
ATOM 712 C C . VAL A 1 91 ? 4.920 -11.501 -11.563 1.00 88.75 91 VAL A C 1
ATOM 714 O O . VAL A 1 91 ? 5.578 -11.772 -12.560 1.00 88.75 91 VAL A O 1
ATOM 717 N N . ALA A 1 92 ? 5.168 -10.411 -10.835 1.00 88.25 92 ALA A N 1
ATOM 718 C CA . ALA A 1 92 ? 6.218 -9.448 -11.166 1.00 88.25 92 ALA A CA 1
ATOM 719 C C . ALA A 1 92 ? 7.633 -10.050 -11.088 1.00 88.25 92 ALA A C 1
ATOM 721 O O . ALA A 1 92 ? 8.539 -9.625 -11.813 1.00 88.25 92 ALA A O 1
ATOM 722 N N . TYR A 1 93 ? 7.848 -11.038 -10.217 1.00 87.94 93 TYR A N 1
ATOM 723 C CA . TYR A 1 93 ? 9.097 -11.792 -10.175 1.00 87.94 93 TYR A CA 1
ATOM 724 C C . TYR A 1 93 ? 9.257 -12.677 -11.419 1.00 87.94 93 TYR A C 1
ATOM 726 O O . TYR A 1 93 ? 10.307 -12.626 -12.060 1.00 87.94 93 TYR A O 1
ATOM 734 N N . ARG A 1 94 ? 8.212 -13.438 -11.778 1.00 91.50 94 ARG A N 1
ATOM 735 C CA . ARG A 1 94 ? 8.220 -14.405 -12.886 1.00 91.50 94 ARG A CA 1
ATOM 736 C C . ARG A 1 94 ? 8.215 -13.753 -14.271 1.00 91.50 94 ARG A C 1
ATOM 738 O O . ARG A 1 94 ? 8.952 -14.209 -15.137 1.00 91.50 94 ARG A O 1
ATOM 745 N N . ASP A 1 95 ? 7.421 -12.703 -14.461 1.00 88.38 95 ASP A N 1
ATOM 746 C CA . ASP A 1 95 ? 7.274 -11.962 -15.717 1.00 88.38 95 ASP A CA 1
ATOM 747 C C . ASP A 1 95 ? 7.637 -10.480 -15.515 1.00 88.38 95 ASP A C 1
ATOM 749 O O . ASP A 1 95 ? 6.786 -9.646 -15.181 1.00 88.38 95 ASP A O 1
ATOM 753 N N . PRO A 1 96 ? 8.915 -10.106 -15.735 1.00 86.19 96 PRO A N 1
ATOM 754 C CA . PRO A 1 96 ? 9.383 -8.733 -15.557 1.00 86.19 96 PRO A CA 1
ATOM 755 C C . PRO A 1 96 ? 8.668 -7.696 -16.432 1.00 86.19 96 PRO A C 1
ATOM 757 O O . PRO A 1 96 ? 8.626 -6.520 -16.073 1.00 86.19 96 PRO A O 1
ATOM 760 N N . SER A 1 97 ? 8.091 -8.114 -17.563 1.00 86.19 97 SER A N 1
ATOM 761 C CA . SER A 1 97 ? 7.331 -7.245 -18.472 1.00 86.19 97 SER A CA 1
ATOM 762 C C . SER A 1 97 ? 6.110 -6.608 -17.797 1.00 86.19 97 SER A C 1
ATOM 764 O O . SER A 1 97 ? 5.736 -5.486 -18.133 1.00 86.19 97 SER A O 1
ATOM 766 N N . LEU A 1 98 ? 5.529 -7.270 -16.792 1.00 88.06 98 LEU A N 1
ATOM 767 C CA . LEU A 1 98 ? 4.337 -6.802 -16.082 1.00 88.06 98 LEU A CA 1
ATOM 768 C C . LEU A 1 98 ? 4.644 -5.770 -14.983 1.00 88.06 98 LEU A C 1
ATOM 770 O O . LEU A 1 98 ? 3.733 -5.102 -14.490 1.00 88.06 98 LEU A O 1
ATOM 774 N N . ARG A 1 99 ? 5.922 -5.580 -14.617 1.00 89.75 99 ARG A N 1
ATOM 775 C CA . ARG A 1 99 ? 6.345 -4.628 -13.568 1.00 89.75 99 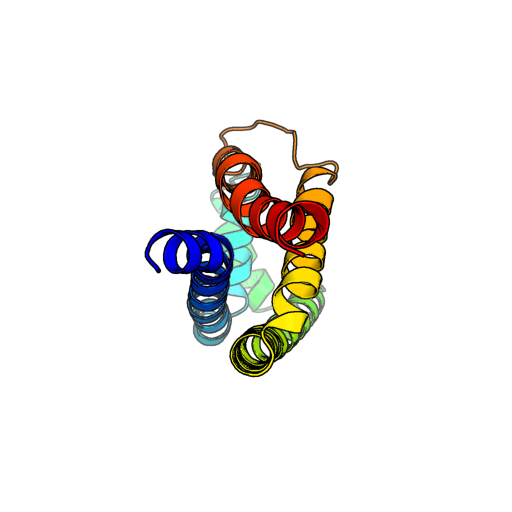ARG A CA 1
ATOM 776 C C . ARG A 1 99 ? 5.972 -3.191 -13.898 1.00 89.75 99 ARG A C 1
ATOM 778 O O . ARG A 1 99 ? 5.636 -2.424 -12.998 1.00 89.75 99 ARG A O 1
ATOM 785 N N . VAL A 1 100 ? 6.012 -2.828 -15.179 1.00 89.56 100 VAL A N 1
ATOM 786 C CA . VAL A 1 100 ? 5.676 -1.476 -15.644 1.00 89.56 100 VAL A CA 1
ATOM 787 C C . VAL A 1 100 ? 4.190 -1.200 -15.429 1.00 89.56 100 VAL A C 1
ATOM 789 O O . VAL A 1 100 ? 3.837 -0.182 -14.837 1.00 89.56 100 VAL A O 1
ATOM 792 N N . SER A 1 101 ? 3.320 -2.132 -15.824 1.00 89.62 101 SER A N 1
ATOM 793 C CA . SER A 1 101 ? 1.873 -2.024 -15.612 1.00 89.62 101 SER A CA 1
ATOM 794 C C . SER A 1 101 ? 1.513 -1.987 -14.128 1.00 89.62 101 SER A C 1
ATOM 796 O O . SER A 1 101 ? 0.702 -1.159 -13.718 1.00 89.62 101 SER A O 1
ATOM 798 N N . LEU A 1 102 ? 2.155 -2.828 -13.309 1.00 89.31 102 LEU A N 1
ATOM 799 C CA . LEU A 1 102 ? 1.952 -2.815 -11.860 1.00 89.31 102 LEU A CA 1
ATOM 800 C C . LEU A 1 102 ? 2.397 -1.483 -11.238 1.00 89.31 102 LEU A C 1
ATOM 802 O O . LEU A 1 102 ? 1.682 -0.914 -10.419 1.00 89.31 102 LEU A O 1
ATOM 806 N N . SER A 1 103 ? 3.540 -0.949 -11.669 1.00 90.50 103 SER A N 1
ATOM 807 C CA . SER A 1 103 ? 4.045 0.349 -11.209 1.00 90.50 103 SER A CA 1
ATOM 808 C C . SER A 1 103 ? 3.115 1.500 -11.588 1.00 90.50 103 SER A C 1
ATOM 810 O O . SER A 1 103 ? 2.858 2.372 -10.759 1.00 90.50 103 SER A O 1
ATOM 812 N N . TRP A 1 104 ? 2.546 1.492 -12.797 1.00 91.94 104 TRP A N 1
ATOM 813 C CA . TRP A 1 104 ? 1.517 2.460 -13.184 1.00 91.94 104 TRP A CA 1
ATOM 814 C C . TRP A 1 104 ? 0.265 2.342 -12.314 1.00 91.94 104 TRP A C 1
ATOM 816 O O . TRP A 1 104 ? -0.201 3.355 -11.800 1.00 91.94 104 TRP A O 1
ATOM 826 N N . ALA A 1 105 ? -0.229 1.124 -12.071 1.00 90.44 105 ALA A N 1
ATOM 827 C CA . ALA A 1 105 ? -1.391 0.903 -11.211 1.00 90.44 105 ALA A CA 1
ATOM 828 C C . ALA A 1 105 ? -1.161 1.433 -9.784 1.00 90.44 105 ALA A C 1
ATOM 830 O O . ALA A 1 105 ? -1.991 2.175 -9.258 1.00 90.44 105 ALA A O 1
ATOM 831 N N . MET A 1 106 ? -0.005 1.131 -9.183 1.00 89.56 106 MET A N 1
ATOM 832 C CA . MET A 1 106 ? 0.357 1.635 -7.854 1.00 89.56 106 MET A CA 1
ATOM 833 C C . MET A 1 106 ? 0.508 3.160 -7.848 1.00 89.56 106 MET A C 1
ATOM 835 O O . MET A 1 106 ? 0.007 3.827 -6.945 1.00 89.56 106 MET A O 1
ATOM 839 N N . THR A 1 107 ? 1.111 3.742 -8.887 1.00 90.75 107 THR A N 1
ATOM 840 C CA . THR A 1 107 ? 1.233 5.203 -9.032 1.00 90.75 107 THR A CA 1
ATOM 841 C C . THR A 1 107 ? -0.139 5.874 -9.083 1.00 90.75 107 THR A C 1
ATOM 843 O O . THR A 1 107 ? -0.368 6.864 -8.388 1.00 90.75 107 THR A O 1
ATOM 846 N N . THR A 1 108 ? -1.081 5.317 -9.847 1.00 90.62 108 THR A N 1
ATOM 847 C CA . THR A 1 108 ? -2.454 5.828 -9.929 1.00 90.62 108 THR A CA 1
ATOM 848 C C . THR A 1 108 ? -3.177 5.733 -8.588 1.00 90.62 108 THR A C 1
ATOM 850 O O . THR A 1 108 ? -3.841 6.691 -8.198 1.00 90.62 108 THR A O 1
ATOM 853 N N . LEU A 1 109 ? -3.017 4.636 -7.841 1.00 87.38 109 LEU A N 1
ATOM 854 C CA . LEU A 1 109 ? -3.598 4.499 -6.498 1.00 87.38 109 LEU A CA 1
ATOM 855 C C . LEU A 1 109 ? -3.056 5.562 -5.530 1.00 87.38 109 LEU A C 1
ATOM 857 O O . LEU A 1 109 ? -3.817 6.181 -4.783 1.00 87.38 109 LEU A O 1
ATOM 861 N N . MET A 1 110 ? -1.750 5.822 -5.579 1.00 89.25 110 MET A N 1
ATOM 862 C CA . MET A 1 110 ? -1.104 6.846 -4.757 1.00 89.25 110 MET A CA 1
ATOM 863 C C . MET A 1 110 ? -1.558 8.260 -5.142 1.00 89.25 110 MET A C 1
ATOM 865 O O . MET A 1 110 ? -1.841 9.079 -4.266 1.00 89.25 110 MET A O 1
ATOM 869 N N . ALA A 1 111 ? -1.717 8.534 -6.439 1.00 88.12 111 ALA A N 1
ATOM 870 C CA . ALA A 1 111 ? -2.267 9.794 -6.934 1.00 88.12 111 ALA A CA 1
ATOM 871 C C . ALA A 1 111 ? -3.741 9.983 -6.534 1.00 88.12 111 ALA A C 1
ATOM 873 O O . ALA A 1 111 ? -4.122 11.061 -6.081 1.00 88.12 111 ALA A O 1
ATOM 874 N N . ALA A 1 112 ? -4.561 8.931 -6.612 1.00 87.38 112 ALA A N 1
ATOM 875 C CA . ALA A 1 112 ? -5.954 8.967 -6.167 1.00 87.38 112 ALA A CA 1
ATOM 876 C C . ALA A 1 112 ? -6.060 9.284 -4.667 1.00 87.38 112 ALA A C 1
ATOM 878 O O . ALA A 1 112 ? -6.914 10.066 -4.249 1.00 87.38 112 ALA A O 1
ATOM 879 N N . LYS A 1 113 ? -5.139 8.752 -3.854 1.00 83.25 113 LYS A N 1
ATOM 880 C CA . LYS A 1 113 ? -5.054 9.076 -2.426 1.00 83.25 113 LYS A CA 1
ATOM 881 C C . LYS A 1 113 ? -4.751 10.558 -2.185 1.00 83.25 113 LYS A C 1
ATOM 883 O O . LYS A 1 113 ? -5.367 11.153 -1.300 1.00 83.25 113 LYS A O 1
ATOM 888 N N . LEU A 1 114 ? -3.878 11.170 -2.991 1.00 84.12 114 LEU A N 1
ATOM 889 C CA . LEU A 1 114 ? -3.608 12.616 -2.952 1.00 84.12 114 LEU A CA 1
ATOM 890 C C . LEU A 1 114 ? -4.783 13.464 -3.455 1.00 84.12 114 LEU A C 1
ATOM 892 O O . LEU A 1 114 ? -4.945 14.594 -3.012 1.00 84.12 114 LEU A O 1
ATOM 896 N N . ALA A 1 115 ? -5.609 12.942 -4.360 1.00 85.31 115 ALA A N 1
ATOM 897 C CA . ALA A 1 115 ? -6.792 13.644 -4.854 1.00 85.31 115 ALA A CA 1
ATOM 898 C C . ALA A 1 115 ? -7.965 13.635 -3.854 1.00 85.31 115 ALA A C 1
ATOM 900 O O . ALA A 1 115 ? -8.967 14.316 -4.073 1.00 85.31 115 ALA A O 1
ATOM 901 N N . SER A 1 116 ? -7.868 12.874 -2.758 1.00 81.31 116 SER A N 1
ATOM 902 C CA . SER A 1 116 ? -8.954 12.787 -1.782 1.00 81.31 116 SER A CA 1
ATOM 903 C C . SER A 1 116 ? -9.180 14.128 -1.052 1.00 81.31 116 SER A C 1
ATOM 905 O O . SER A 1 116 ? -8.210 14.793 -0.677 1.00 81.31 116 SER A O 1
ATOM 907 N N . PRO A 1 117 ? -10.439 14.528 -0.772 1.00 70.81 117 PRO A N 1
ATOM 908 C CA . PRO A 1 117 ? -10.764 15.822 -0.148 1.00 70.81 117 PRO A CA 1
ATOM 909 C C . PRO A 1 117 ? -10.116 16.072 1.228 1.00 70.81 117 PRO A C 1
ATOM 911 O O . PRO A 1 117 ? -10.068 17.206 1.702 1.00 70.81 117 PRO A O 1
ATOM 914 N N . GLY A 1 118 ? -9.632 15.017 1.890 1.00 67.81 118 GLY A N 1
ATOM 915 C CA . GLY A 1 118 ? -8.918 15.096 3.164 1.00 67.81 118 GLY A CA 1
ATOM 916 C C . GLY A 1 118 ? -7.395 15.174 3.037 1.00 67.81 118 GLY A C 1
ATOM 9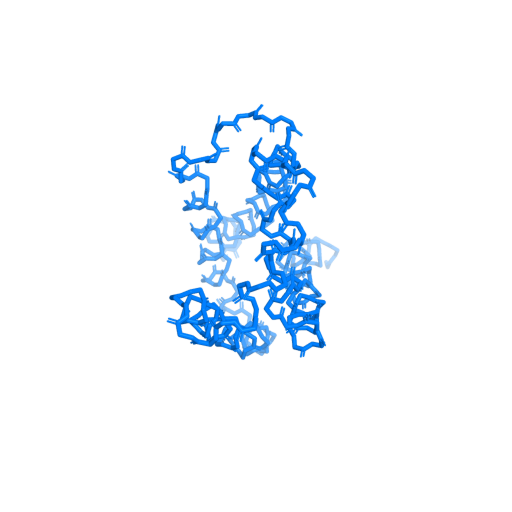17 O O . GLY A 1 118 ? -6.744 15.541 4.007 1.00 67.81 118 GLY A O 1
ATOM 918 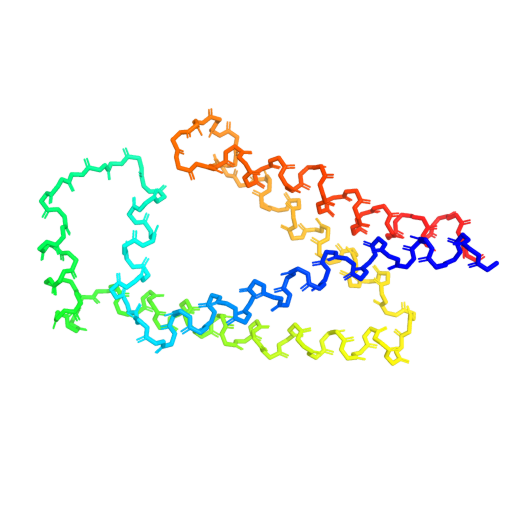N N . ALA A 1 119 ? -6.807 14.866 1.877 1.00 69.94 119 ALA A N 1
ATOM 919 C CA . ALA A 1 119 ? -5.357 14.714 1.725 1.00 69.94 119 ALA A CA 1
ATOM 920 C C . ALA A 1 119 ? -4.562 15.989 2.048 1.00 69.94 119 ALA A C 1
ATOM 922 O O . ALA A 1 119 ? -3.482 15.910 2.623 1.00 69.94 119 ALA A O 1
ATOM 923 N N . TRP A 1 120 ? -5.111 17.159 1.716 1.00 71.31 120 TRP A N 1
ATOM 924 C CA . TRP A 1 120 ? -4.417 18.450 1.820 1.00 71.31 120 TRP A CA 1
ATOM 925 C C . TRP A 1 120 ? -4.830 19.280 3.034 1.00 71.31 120 TRP A C 1
ATOM 927 O O . TRP A 1 120 ? -4.453 20.445 3.149 1.00 71.31 120 TRP A O 1
ATOM 937 N N . LYS A 1 121 ? -5.580 18.700 3.972 1.00 67.69 121 LYS A N 1
ATOM 938 C CA . LYS A 1 121 ? -5.749 19.304 5.293 1.00 67.69 121 LYS A CA 1
ATOM 939 C C . LYS A 1 121 ? -4.459 19.032 6.070 1.00 67.69 121 LYS A C 1
ATOM 941 O O . LYS A 1 121 ? -4.323 17.992 6.698 1.00 67.69 121 LYS A O 1
ATOM 946 N N . TRP A 1 122 ? -3.470 19.924 5.933 1.00 58.88 122 TRP A N 1
ATOM 947 C CA . TRP A 1 122 ? -2.124 19.839 6.534 1.00 58.88 122 TRP A CA 1
ATOM 948 C C . TRP A 1 122 ? -2.140 20.005 8.064 1.00 58.88 122 TRP A C 1
ATOM 950 O O . TRP A 1 122 ? -1.382 20.796 8.628 1.00 58.88 122 TRP A O 1
ATOM 960 N N . THR A 1 123 ? -2.999 19.279 8.768 1.00 56.38 123 THR A N 1
ATOM 961 C CA . THR A 1 123 ? -2.942 19.204 10.221 1.00 56.38 123 THR A CA 1
ATOM 962 C C . THR A 1 123 ? -1.804 18.249 10.608 1.00 56.38 123 THR A C 1
ATOM 964 O O . THR A 1 123 ? -1.652 17.147 10.082 1.00 56.38 123 THR A O 1
ATOM 967 N N . ASN A 1 124 ? -0.916 18.706 11.499 1.00 53.84 124 ASN A N 1
ATOM 968 C CA . ASN A 1 124 ? 0.121 17.852 12.099 1.00 53.84 124 ASN A CA 1
ATOM 969 C C . ASN A 1 124 ? -0.472 16.894 13.147 1.00 53.84 124 ASN A C 1
ATOM 971 O O . ASN A 1 124 ? 0.222 15.989 13.612 1.00 53.84 124 ASN A O 1
ATOM 975 N N . ALA A 1 125 ? -1.742 17.091 13.514 1.00 51.12 125 ALA A N 1
ATOM 976 C CA . ALA A 1 125 ? -2.500 16.137 14.297 1.00 51.12 125 ALA A CA 1
ATOM 977 C C . ALA A 1 125 ? -2.515 14.799 13.538 1.00 51.12 125 ALA A C 1
ATOM 979 O O . ALA A 1 125 ? -2.903 14.731 12.376 1.00 51.12 125 ALA A O 1
ATOM 980 N N . ASN A 1 126 ? -2.032 13.739 14.183 1.00 54.72 126 ASN A N 1
ATOM 981 C CA . ASN A 1 126 ? -2.189 12.346 13.747 1.00 54.72 126 ASN A CA 1
ATOM 982 C C . ASN A 1 126 ? -1.287 11.854 12.593 1.00 54.72 126 ASN A C 1
ATOM 984 O O . ASN A 1 126 ? -1.548 10.817 11.982 1.00 54.72 126 ASN A O 1
ATOM 988 N N . GLY A 1 127 ? -0.189 12.554 12.280 1.00 62.56 127 GLY A N 1
ATOM 989 C CA . GLY A 1 127 ? 0.813 12.048 11.325 1.00 62.56 127 GLY A CA 1
ATOM 990 C C . GLY A 1 127 ? 0.349 12.020 9.859 1.00 62.56 127 GLY A C 1
ATOM 991 O O . GLY A 1 127 ? 1.016 11.433 9.003 1.00 62.56 127 GLY A O 1
ATOM 992 N N . GLN A 1 128 ? -0.764 12.689 9.544 1.00 69.25 128 GLN A N 1
ATOM 993 C CA . GLN A 1 128 ? -1.320 12.796 8.194 1.00 69.25 128 GLN A CA 1
ATOM 994 C C . GLN A 1 128 ? -0.344 13.479 7.226 1.00 69.25 128 GLN A C 1
ATOM 996 O O . GLN A 1 128 ? -0.114 12.979 6.124 1.00 69.25 128 GLN A O 1
ATOM 1001 N N . LYS A 1 129 ? 0.336 14.538 7.686 1.00 74.12 129 LYS A N 1
ATOM 1002 C CA . LYS A 1 129 ? 1.450 15.170 6.963 1.00 74.12 129 LYS A CA 1
ATOM 1003 C C . LYS A 1 129 ? 2.541 14.159 6.592 1.00 74.12 129 LYS A C 1
ATOM 1005 O O . LYS A 1 129 ? 2.996 14.153 5.455 1.00 74.12 129 LYS A O 1
ATOM 1010 N N . GLY A 1 130 ? 2.921 13.275 7.517 1.00 78.31 130 GLY A N 1
ATOM 1011 C CA . GLY A 1 130 ? 3.912 12.223 7.272 1.00 78.31 130 GLY A CA 1
ATOM 1012 C C . GLY A 1 130 ? 3.475 11.269 6.161 1.00 78.31 130 GLY A C 1
ATOM 1013 O O . GLY A 1 130 ? 4.223 11.055 5.216 1.00 78.31 130 GLY A O 1
ATOM 1014 N N . LYS A 1 131 ? 2.227 10.785 6.211 1.00 78.50 131 LYS A N 1
ATOM 1015 C CA . LYS A 1 131 ? 1.653 9.896 5.184 1.00 78.50 131 LYS A CA 1
ATOM 1016 C C . LYS A 1 131 ? 1.669 10.537 3.789 1.00 78.50 131 LYS A C 1
ATOM 1018 O O . LYS A 1 131 ? 2.040 9.880 2.821 1.00 78.50 131 LYS A O 1
ATOM 1023 N N . ILE A 1 132 ? 1.294 11.813 3.683 1.00 84.25 132 ILE A N 1
ATOM 1024 C CA . ILE A 1 132 ? 1.296 12.558 2.413 1.00 84.25 132 ILE A CA 1
ATOM 1025 C C . ILE A 1 132 ? 2.722 12.780 1.903 1.00 84.25 132 ILE A C 1
ATOM 1027 O O . ILE A 1 132 ? 2.993 12.558 0.723 1.00 84.25 132 ILE A O 1
ATOM 1031 N N . LEU A 1 133 ? 3.656 13.138 2.789 1.00 84.62 133 LEU A N 1
ATOM 1032 C CA . LEU A 1 133 ? 5.068 13.279 2.434 1.00 84.62 133 LEU A CA 1
ATOM 1033 C C . LEU A 1 133 ? 5.663 11.951 1.949 1.00 84.62 133 LEU A C 1
ATOM 1035 O O . LEU A 1 133 ? 6.367 11.948 0.945 1.00 84.62 133 LEU A O 1
ATOM 1039 N N . THR A 1 134 ? 5.343 10.817 2.577 1.00 85.94 134 THR A N 1
ATOM 1040 C CA . THR A 1 134 ? 5.781 9.497 2.093 1.00 85.94 134 THR A CA 1
ATOM 1041 C C . THR A 1 134 ? 5.228 9.198 0.699 1.00 85.94 134 THR A C 1
ATOM 1043 O O . THR A 1 134 ? 5.939 8.653 -0.141 1.00 85.94 134 THR A O 1
ATOM 1046 N N . ILE A 1 135 ? 3.990 9.593 0.392 1.00 85.81 135 ILE A N 1
ATOM 1047 C CA . ILE A 1 135 ? 3.449 9.418 -0.962 1.00 85.81 135 ILE A CA 1
ATOM 1048 C C . ILE A 1 135 ? 4.238 10.256 -1.980 1.00 85.81 135 ILE A C 1
ATOM 1050 O O . ILE A 1 135 ? 4.658 9.730 -3.009 1.00 85.81 135 ILE A O 1
ATOM 1054 N N . ILE A 1 136 ? 4.476 11.535 -1.679 1.00 87.19 136 ILE A N 1
ATOM 1055 C CA . ILE A 1 136 ? 5.125 12.483 -2.598 1.00 87.19 136 ILE A CA 1
ATOM 1056 C C . ILE A 1 136 ? 6.615 12.182 -2.790 1.00 87.19 136 ILE A C 1
ATOM 1058 O O . ILE A 1 136 ? 7.109 12.259 -3.910 1.00 87.19 136 ILE A O 1
ATOM 1062 N N . PHE A 1 137 ? 7.332 11.852 -1.716 1.00 87.69 137 PHE A N 1
ATOM 1063 C CA . PHE A 1 137 ? 8.792 11.726 -1.736 1.00 87.69 137 PHE A CA 1
ATOM 1064 C C . PHE A 1 137 ? 9.293 10.290 -1.853 1.00 87.69 137 PHE A C 1
ATOM 1066 O O . PHE A 1 137 ? 10.450 10.090 -2.211 1.00 87.69 137 PHE A O 1
ATOM 1073 N N . PHE A 1 138 ? 8.449 9.296 -1.573 1.00 87.81 138 PHE A N 1
ATOM 1074 C CA . PHE A 1 138 ? 8.840 7.895 -1.657 1.00 87.81 138 PHE A CA 1
ATOM 1075 C C . PHE A 1 138 ? 8.030 7.132 -2.708 1.00 87.81 138 PHE A C 1
ATOM 1077 O O . PHE A 1 138 ? 8.620 6.677 -3.682 1.00 87.81 138 PHE A O 1
ATOM 1084 N N . TYR A 1 139 ? 6.701 7.035 -2.599 1.00 87.69 139 TYR A N 1
ATOM 1085 C CA . TYR A 1 139 ? 5.919 6.174 -3.505 1.00 87.69 139 TYR A CA 1
ATOM 1086 C C . TYR A 1 139 ? 5.814 6.691 -4.948 1.00 87.69 139 TYR A C 1
ATOM 1088 O O . TYR A 1 139 ? 5.966 5.908 -5.884 1.00 87.69 139 TYR A O 1
ATOM 1096 N N . LEU A 1 140 ? 5.574 7.990 -5.160 1.00 88.44 140 LEU A N 1
ATOM 1097 C CA . LEU A 1 140 ? 5.498 8.549 -6.516 1.00 88.44 140 LEU A CA 1
ATOM 1098 C C . LEU A 1 140 ? 6.850 8.504 -7.253 1.00 88.44 140 LEU A C 1
ATOM 1100 O O . LEU A 1 140 ? 6.866 8.062 -8.402 1.00 88.44 140 LEU A O 1
ATOM 1104 N N . PRO A 1 141 ? 7.992 8.882 -6.644 1.00 88.25 141 PRO A N 1
ATOM 1105 C CA . PRO A 1 141 ? 9.283 8.808 -7.323 1.00 88.25 141 PRO A CA 1
ATOM 1106 C C . PRO A 1 141 ? 9.749 7.373 -7.580 1.00 88.25 141 PRO A C 1
ATOM 1108 O O . PRO A 1 141 ? 10.449 7.133 -8.557 1.00 88.25 141 PRO A O 1
ATOM 1111 N N . THR A 1 142 ? 9.361 6.414 -6.736 1.00 89.69 142 THR A N 1
ATOM 1112 C CA . THR A 1 142 ? 9.735 5.003 -6.903 1.00 89.69 142 THR A CA 1
ATOM 1113 C C . THR A 1 142 ? 8.893 4.328 -7.983 1.00 89.69 142 THR A C 1
ATOM 1115 O O . THR A 1 142 ? 9.406 4.076 -9.074 1.00 89.69 142 THR A O 1
ATOM 1118 N N . TYR A 1 143 ? 7.592 4.118 -7.754 1.00 88.69 143 TYR A N 1
ATOM 1119 C CA . TYR A 1 143 ? 6.714 3.482 -8.742 1.00 88.69 143 TYR A CA 1
ATOM 1120 C C . TYR A 1 143 ? 6.558 4.319 -10.014 1.00 88.69 143 TYR A C 1
ATOM 1122 O O . TYR A 1 143 ? 6.724 3.799 -11.119 1.00 88.69 143 TYR A O 1
ATOM 1130 N N . GLY A 1 144 ? 6.299 5.619 -9.877 1.00 87.62 144 GLY A N 1
ATOM 1131 C CA . GLY A 1 144 ? 6.121 6.511 -11.022 1.00 87.62 144 GLY A CA 1
ATOM 1132 C C . GLY A 1 144 ? 7.424 6.732 -11.787 1.00 87.62 144 GLY A C 1
ATOM 1133 O O . GLY A 1 144 ? 7.422 6.733 -13.020 1.00 87.62 144 GLY A O 1
ATOM 1134 N N . GLY A 1 145 ? 8.553 6.846 -11.079 1.00 86.94 145 GLY A N 1
ATOM 1135 C CA . GLY A 1 145 ? 9.874 6.957 -11.700 1.00 86.94 145 GLY A CA 1
ATOM 1136 C C . GLY A 1 145 ? 10.281 5.685 -12.441 1.00 86.94 145 GLY A C 1
ATOM 1137 O O . GLY A 1 145 ? 10.704 5.771 -13.594 1.00 86.94 145 GLY A O 1
ATOM 1138 N N . TYR A 1 146 ? 10.077 4.505 -11.841 1.00 8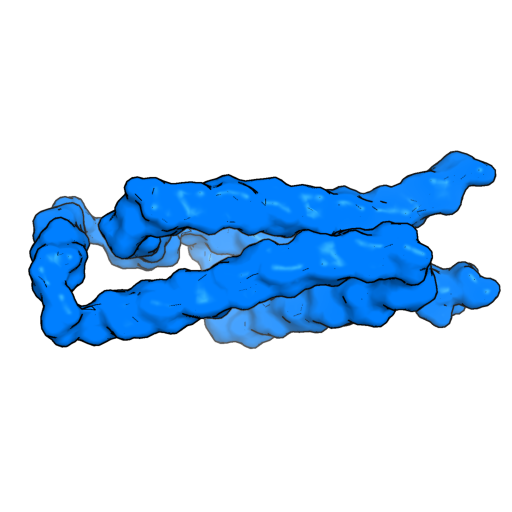8.06 146 TYR A N 1
ATOM 1139 C CA . TYR A 1 146 ? 10.312 3.218 -12.503 1.00 88.06 146 TYR A CA 1
ATOM 1140 C C . TYR A 1 146 ? 9.453 3.071 -13.764 1.00 88.06 146 TYR A C 1
ATOM 1142 O O . TYR A 1 146 ? 9.974 2.767 -14.840 1.00 88.06 146 TYR A O 1
ATOM 1150 N N . ALA A 1 147 ? 8.148 3.337 -13.651 1.00 89.44 147 ALA A N 1
ATOM 1151 C CA . ALA A 1 147 ? 7.209 3.227 -14.760 1.00 89.44 147 ALA A CA 1
ATOM 1152 C C . ALA A 1 147 ? 7.572 4.175 -15.911 1.00 89.44 147 ALA A C 1
ATOM 1154 O O . ALA A 1 147 ? 7.637 3.748 -17.064 1.00 89.44 147 ALA A O 1
ATOM 1155 N N . THR A 1 148 ? 7.874 5.438 -15.601 1.00 88.50 148 THR A N 1
ATOM 1156 C CA . THR A 1 148 ? 8.260 6.451 -16.594 1.00 88.50 148 THR A CA 1
ATOM 1157 C C . THR A 1 148 ? 9.572 6.077 -17.281 1.00 88.50 148 THR A C 1
ATOM 1159 O O . THR A 1 148 ? 9.650 6.084 -18.509 1.00 88.50 148 THR A O 1
ATOM 1162 N N . TYR A 1 149 ? 10.591 5.684 -16.510 1.00 87.12 149 TYR A N 1
ATOM 1163 C CA . TYR A 1 149 ? 11.886 5.282 -17.057 1.00 87.12 149 TYR A CA 1
ATOM 1164 C C . TYR A 1 149 ? 11.759 4.090 -18.013 1.00 87.12 149 TYR A C 1
ATOM 1166 O O . TYR A 1 149 ? 12.257 4.133 -19.138 1.00 87.12 149 TYR A O 1
ATOM 1174 N N . LYS A 1 150 ? 11.046 3.039 -17.595 1.00 86.56 150 LYS A N 1
ATOM 1175 C CA . LYS A 1 150 ? 10.883 1.822 -18.398 1.00 86.56 150 LYS A CA 1
ATOM 1176 C C . LYS A 1 150 ? 9.968 2.012 -19.606 1.00 86.56 150 LYS A C 1
ATOM 1178 O O . LYS A 1 150 ? 10.205 1.366 -20.617 1.00 86.56 150 LYS A O 1
ATOM 1183 N N . SER A 1 151 ? 8.973 2.898 -19.524 1.00 87.12 151 SER A N 1
ATOM 1184 C CA . SER A 1 151 ? 8.042 3.149 -20.635 1.00 87.12 151 SER A CA 1
ATOM 1185 C C . SER A 1 151 ? 8.638 4.046 -21.723 1.00 87.12 151 SER A C 1
ATOM 1187 O O . SER A 1 151 ? 8.345 3.841 -22.894 1.00 87.12 151 SER A O 1
ATOM 1189 N N . PHE A 1 152 ? 9.447 5.046 -21.352 1.00 86.69 152 PHE A N 1
ATOM 1190 C CA . PHE A 1 152 ? 9.855 6.108 -22.284 1.00 86.69 152 PHE A CA 1
ATOM 1191 C C . PHE A 1 152 ? 11.358 6.173 -22.575 1.00 86.69 152 PHE A C 1
ATOM 1193 O O . PHE A 1 152 ? 11.741 6.741 -23.593 1.00 86.69 152 PHE A O 1
ATOM 1200 N N . PHE A 1 153 ? 12.215 5.613 -21.714 1.00 80.81 153 PHE A N 1
ATOM 1201 C CA . PHE A 1 153 ? 13.670 5.806 -21.805 1.00 80.81 153 PHE A CA 1
ATOM 1202 C C . PHE A 1 153 ? 14.483 4.510 -21.934 1.00 80.81 153 PHE A C 1
ATOM 1204 O O . PHE A 1 153 ? 15.657 4.572 -22.288 1.00 80.81 153 PHE A O 1
ATOM 1211 N N . SER A 1 154 ? 13.892 3.348 -21.647 1.00 71.31 154 SER A N 1
ATOM 1212 C CA . SER A 1 154 ? 14.584 2.048 -21.615 1.00 71.31 154 SER A CA 1
ATOM 1213 C C . SER A 1 154 ? 13.913 0.983 -22.503 1.00 71.31 154 SER A C 1
ATOM 1215 O O . SER A 1 154 ? 14.046 -0.208 -22.204 1.00 71.31 154 SER A O 1
ATOM 1217 N N . SER A 1 155 ? 13.179 1.395 -23.545 1.00 55.84 155 SER A N 1
ATOM 1218 C CA . SER A 1 155 ? 12.548 0.459 -24.490 1.00 55.84 155 SER A CA 1
ATOM 1219 C C . SER A 1 155 ? 13.559 -0.370 -25.273 1.00 55.84 155 SER A C 1
ATOM 1221 O O . SER A 1 155 ? 14.663 0.139 -25.564 1.00 55.84 155 SER A O 1
#

Radius of gyration: 18.76 Å; chains: 1; bounding box: 51×34×52 Å

Sequence (155 aa):
MGAMLSIETLFWAPLGMDVMLLVGTYSACKLSGLGWYLDEMKKHSEKKNDDDDEVIDNLVKDESHPIHSVWDLAMTAYSAYGCLLPWATYVAYRDPSLRVSLSWAMTTLMAAKLASPGAWKWTNANGQKGKILTIIFFYLPTYGGYATYKSFFSS

pLDDT: mean 80.06, std 11.3, range [38.78, 91.94]